Protein 1O6B (pdb70)

Foldseek 3Di:
DQEEEEEDQPLPPKVQSVVQVVVSVVRGVAYEYENEPDDPDDGLDDSVVNQVLVCVVCVVSPRYHYYYDDDDPLVVCVVVVHQEYEEEDLDPVVPPVVVVQVVSCVVPVSRHYDYGPDDLSPDDSVVLLVCLLVPHDCPVMHPPSVSVVSVVSNVDDDPD

Nearest PDB structures (foldseek):
  1o6b-assembly1_A  TM=1.003E+00  e=3.060E-32  Bacillus subtilis
  5o08-assembly1_A  TM=9.660E-01  e=3.834E-20  Mycobacteroides abscessus ATCC 19977
  8i8i-assembly2_C-2  TM=9.605E-01  e=6.753E-19  Klebsiella pneumoniae
  7yy8-as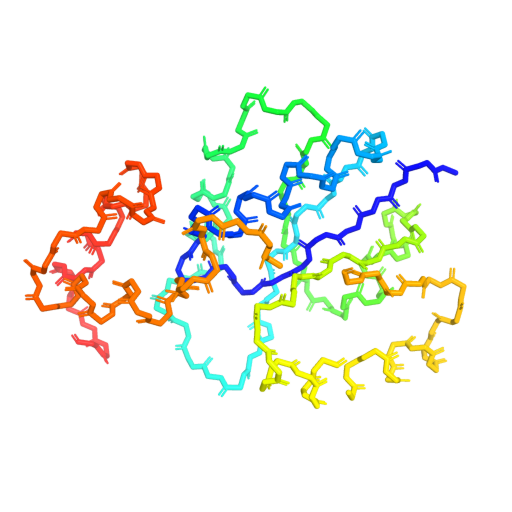sembly1_B-2  TM=9.241E-01  e=5.534E-18  Mycobacteroides abscessus
  3pxu-assembly1_A  TM=9.480E-01  e=1.965E-16  Burkholderia pseudomallei 1710b

Organism: Bacillus subtilis (strain 168) (NCBI:txid224308)

Solvent-accessible surface area: 9208 Å² total

InterPro domains:
  IPR001980 Phosphopantetheine adenylyltransferase [MF_00151] (3-159)
  IPR001980 Phosphopantetheine adenylyltransferase [PR01020] (3-21)
  IPR001980 Phosphopantetheine adenylyltransferase [PR01020] (21-42)
  IPR001980 Phosphopantetheine adenylyltransferase [PR01020] (50-74)
  IPR001980 Phosphopantetheine adenylyltransferase [PR01020] (86-102)
  IPR001980 Phosphopantetheine adenylyltransferase [PR01020] (113-135)
  IPR001980 Phosphopantetheine adenylyltransferase [TIGR01510] (4-158)
  IPR001980 Phosphopantetheine adenylyltransferase [cd02163] (4-156)
  IPR004821 Cytidyltransferase-like domain [PF01467] (6-134)
  IPR004821 Cytidyltransferase-like domain [TIGR00125] (4-64)
  IPR014729 Rossmann-like alpha/beta/alpha sandwich fold [G3DSA:3.40.50.620] (2-161)

Radius of gyration: 15.5 Å; Cα contacts (8 Å, |Δi|>4): 233; chains: 1; bounding box: 34×46×31 Å

CATH classification: 3.40.50.620

Secondary structure (DSSP, 8-state):
--EEEEEE--TT--HHHHHHHHHHHHHSSEEEEEE----SS--SS-HHHHHHHHHHHHTT-TTEEEEE-SS-HHHHHHHTT-SEEE----SGGGTTT--HHHHHHHH-TTSEEE---STTTT--HHHHHHHHHTT---TTTS-HHHHHHHHHHHHS-S--

Structure (mmCIF, N/CA/C/O backbone):
data_1O6B
#
_entry.id   1O6B
#
_cell.length_a   115.420
_cell.length_b   115.420
_cell.length_c   115.420
_cell.angle_alpha   90.00
_cell.angle_beta   90.00
_cell.angle_gamma   90.00
#
_symmetry.space_group_name_H-M   'P 41 3 2'
#
loop_
_entity.id
_entity.type
_entity.pdbx_description
1 polymer 'Phosphopantetheine adenylyltransferase'
2 non-polymer 'PHOSPHATE ION'
3 non-polymer 'MAGNESIUM ION'
4 non-polymer 'CHLORIDE ION'
5 non-polymer "ADENOSINE-5'-DIPHOSPHATE"
6 water water
#
loop_
_atom_site.group_PDB
_atom_site.id
_atom_site.type_symbol
_atom_site.label_atom_id
_atom_site.label_alt_id
_atom_site.label_comp_id
_atom_site.label_asym_id
_atom_site.label_entity_id
_atom_site.label_seq_id
_atom_site.pdbx_PDB_ins_code
_atom_site.Cartn_x
_atom_site.Cartn_y
_atom_site.Cartn_z
_atom_site.occupancy
_atom_site.B_iso_or_equiv
_atom_site.auth_seq_id
_atom_site.auth_comp_id
_atom_site.aut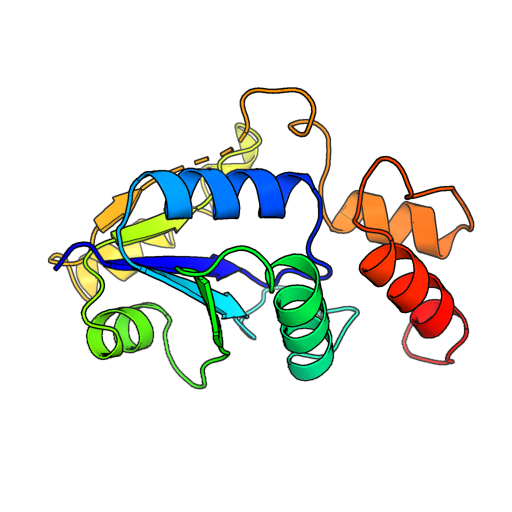h_asym_id
_atom_site.auth_atom_id
_atom_site.pdbx_PDB_model_num
ATOM 1 N N . ALA A 1 2 ? 124.246 97.299 128.383 1.00 40.96 2 ALA A N 1
ATOM 2 C CA . ALA A 1 2 ? 124.962 96.328 129.224 1.00 40.16 2 ALA A CA 1
ATOM 3 C C . ALA A 1 2 ? 125.857 95.470 128.344 1.00 39.44 2 ALA A C 1
ATOM 4 O O . ALA A 1 2 ? 125.495 95.200 127.196 1.00 41.66 2 ALA A O 1
ATOM 6 N N . SER A 1 3 ? 127.035 95.114 128.813 1.00 38.16 3 SER A N 1
ATOM 7 C CA . SER A 1 3 ? 127.934 94.273 127.974 1.00 35.87 3 SER A CA 1
ATOM 8 C C . SER A 1 3 ? 127.810 92.839 128.484 1.00 33.33 3 SER A C 1
ATOM 9 O O . SER A 1 3 ? 128.611 92.350 129.271 1.00 32.40 3 SER A O 1
ATOM 12 N N . ILE A 1 4 ? 126.680 92.213 128.147 1.00 31.41 4 ILE A N 1
ATOM 13 C CA . ILE A 1 4 ? 126.347 90.881 128.588 1.00 28.45 4 ILE A CA 1
ATOM 14 C C . ILE A 1 4 ? 126.028 89.941 127.446 1.00 29.34 4 ILE A C 1
ATOM 15 O O . ILE A 1 4 ? 125.256 90.286 126.536 1.00 28.77 4 ILE A O 1
ATOM 20 N N . ALA A 1 5 ? 126.593 88.721 127.491 1.00 26.72 5 ALA A N 1
ATOM 21 C CA . ALA A 1 5 ? 126.319 87.748 126.432 1.00 26.29 5 ALA A CA 1
ATOM 22 C C . ALA A 1 5 ? 126.068 86.357 126.991 1.00 24.93 5 ALA A C 1
ATOM 23 O O . ALA A 1 5 ? 126.429 86.085 128.151 1.00 23.25 5 ALA A O 1
ATOM 25 N N . VAL A 1 6 ? 125.367 85.506 126.234 1.00 23.68 6 VAL A N 1
ATOM 26 C CA . VAL A 1 6 ? 125.181 84.140 126.633 1.00 23.43 6 VAL A CA 1
ATOM 27 C C . VAL A 1 6 ? 125.850 83.175 125.638 1.00 24.15 6 VAL A C 1
ATOM 28 O O . VAL A 1 6 ? 125.865 83.401 124.430 1.00 22.13 6 VAL A O 1
ATOM 32 N N . CYS A 1 7 ? 126.502 82.160 126.195 1.00 23.70 7 CYS A N 1
ATOM 33 C CA . CYS A 1 7 ? 127.166 81.087 125.474 1.00 22.97 7 CYS A CA 1
ATOM 34 C C . CYS A 1 7 ? 126.420 79.777 125.771 1.00 22.82 7 CYS A C 1
ATOM 35 O O . CYS A 1 7 ? 126.696 79.150 126.796 1.00 22.21 7 CYS A O 1
ATOM 39 N N . PRO A 1 8 ? 125.504 79.396 124.920 1.00 22.41 8 PRO A N 1
ATOM 40 C CA . PRO A 1 8 ? 124.690 78.208 125.170 1.00 22.46 8 PRO A CA 1
ATOM 41 C C . PRO A 1 8 ? 125.265 76.992 124.484 1.00 23.64 8 PRO A C 1
ATOM 42 O O . PRO A 1 8 ? 125.997 77.134 123.500 1.00 24.10 8 PRO A O 1
ATOM 46 N N . GLY A 1 9 ? 124.880 75.810 124.928 1.00 22.41 9 GLY A N 1
ATOM 47 C CA . GLY A 1 9 ? 125.394 74.596 124.290 1.00 21.43 9 GLY A CA 1
ATOM 48 C C . GLY A 1 9 ? 125.002 73.398 125.150 1.00 21.89 9 GLY A C 1
ATOM 49 O O . GLY A 1 9 ? 124.483 73.585 126.257 1.00 21.38 9 GLY A O 1
ATOM 50 N N . SER A 1 10 ? 125.125 72.210 124.558 1.00 21.56 10 SER A N 1
ATOM 51 C CA . SER A 1 10 ? 124.819 71.030 125.422 1.00 26.61 10 SER A CA 1
ATOM 52 C C . SER A 1 10 ? 126.067 70.724 126.253 1.00 25.51 10 SER A C 1
ATOM 53 O O . SER A 1 10 ? 125.948 70.232 127.367 1.00 25.79 10 SER A O 1
ATOM 56 N N . PHE A 1 11 ? 127.238 71.152 125.782 1.00 25.60 11 PHE A N 1
ATOM 57 C CA . PHE A 1 11 ? 128.508 70.940 126.485 1.00 26.45 11 PHE A CA 1
ATOM 58 C C . PHE A 1 11 ? 128.501 69.539 127.109 1.00 26.93 11 PHE A C 1
ATOM 59 O O . PHE A 1 11 ? 128.571 69.410 128.334 1.00 26.61 11 PHE A O 1
ATOM 67 N N . ASP A 1 12 ? 128.584 68.518 126.264 1.00 26.33 12 ASP A N 1
ATOM 68 C CA . ASP A 1 12 ? 128.498 67.134 126.716 1.00 27.68 12 ASP A CA 1
ATOM 69 C C . ASP A 1 12 ? 129.615 66.240 126.274 1.00 27.87 12 ASP A C 1
ATOM 70 O O . ASP A 1 12 ? 129.420 65.379 125.388 1.00 28.25 12 ASP A O 1
ATOM 75 N N . PRO A 1 13 ? 130.814 66.344 126.853 1.00 26.47 13 PRO A N 1
ATOM 76 C CA . PRO A 1 13 ? 131.139 67.281 127.895 1.00 25.08 13 PRO A CA 1
ATOM 77 C C . PRO A 1 13 ? 131.890 68.502 127.330 1.00 25.01 13 PRO A C 1
ATOM 78 O O . PRO A 1 13 ? 132.173 68.544 126.142 1.00 24.31 13 PRO A O 1
ATOM 82 N N . VAL A 1 14 ? 132.038 69.539 128.134 1.00 25.05 14 VAL A N 1
ATOM 83 C CA . VAL A 1 14 ? 132.800 70.726 127.711 1.00 24.80 14 VAL A CA 1
ATOM 84 C C . VAL A 1 14 ? 134.203 70.272 127.294 1.00 24.31 14 VAL A C 1
ATOM 85 O O . VAL A 1 14 ? 134.811 69.446 127.973 1.00 24.49 14 VAL A O 1
ATOM 89 N N . THR A 1 15 ? 134.728 70.796 126.200 1.00 24.27 15 THR A N 1
ATOM 90 C CA . THR A 1 15 ? 136.048 70.450 125.686 1.00 24.01 15 THR A CA 1
ATOM 91 C C . THR A 1 15 ? 136.907 71.724 125.630 1.00 23.84 15 THR A C 1
ATOM 92 O O . THR A 1 15 ? 136.365 72.821 125.765 1.00 23.55 15 THR A O 1
ATOM 96 N N . TYR A 1 16 ? 138.181 71.556 125.301 1.00 23.19 16 TYR A N 1
ATOM 97 C CA . TYR A 1 16 ? 139.058 72.724 125.142 1.00 24.56 16 TYR A CA 1
ATOM 98 C C . TYR A 1 16 ? 138.549 73.603 123.988 1.00 24.66 16 TYR A C 1
ATOM 99 O O . TYR A 1 16 ? 138.809 74.806 123.987 1.00 25.65 16 TYR A O 1
ATOM 108 N N . GLY A 1 17 ? 137.896 73.044 122.998 1.00 23.74 17 GLY A N 1
ATOM 109 C CA . GLY A 1 17 ? 137.341 73.836 121.868 1.00 24.09 17 GLY A CA 1
ATOM 110 C C . GLY A 1 17 ? 136.207 74.721 122.399 1.00 24.11 17 GLY A C 1
ATOM 111 O O . GLY A 1 17 ? 136.160 75.904 122.068 1.00 24.95 17 GLY A O 1
ATOM 112 N N . HIS A 1 18 ? 135.359 74.202 123.288 1.00 22.27 18 HIS A N 1
ATOM 113 C CA . HIS A 1 18 ? 134.308 75.008 123.862 1.00 23.55 18 HIS A CA 1
ATOM 114 C C . HIS A 1 18 ? 134.894 76.109 124.750 1.00 24.65 18 HIS A C 1
ATOM 115 O O . HIS A 1 18 ? 134.421 77.245 124.728 1.00 23.68 18 HIS A O 1
ATOM 122 N N . LEU A 1 19 ? 135.868 75.713 125.574 1.00 25.63 19 LEU A N 1
ATOM 123 C CA . LEU A 1 19 ? 136.512 76.638 126.496 1.00 25.04 19 LEU A CA 1
ATOM 124 C C . LEU A 1 19 ? 137.187 77.783 125.782 1.00 24.99 19 LEU A C 1
ATOM 125 O O . LEU A 1 19 ? 137.124 78.897 126.273 1.00 24.87 19 LEU A O 1
ATOM 130 N N . ASP A 1 20 ? 137.788 77.527 124.617 1.00 24.46 20 ASP A N 1
ATOM 131 C CA . ASP A 1 20 ? 138.396 78.617 123.836 1.00 24.81 20 ASP A CA 1
ATOM 132 C C . ASP A 1 20 ? 137.304 79.630 123.438 1.00 23.82 20 ASP A C 1
ATOM 133 O O . ASP A 1 20 ? 137.536 80.833 123.481 1.00 25.07 20 ASP A O 1
ATOM 138 N N . ILE A 1 21 ? 136.144 79.151 122.992 1.00 23.80 21 ILE A N 1
ATOM 139 C CA . ILE A 1 21 ? 135.029 80.050 122.610 1.00 23.45 21 ILE A CA 1
ATOM 140 C C . ILE A 1 21 ? 134.547 80.831 123.837 1.00 23.16 21 ILE A C 1
ATOM 141 O O . ILE A 1 21 ? 134.378 82.049 123.779 1.00 21.58 21 ILE A O 1
ATOM 146 N N . ILE A 1 22 ? 134.337 80.118 124.946 1.00 22.18 22 ILE A N 1
ATOM 147 C CA . ILE A 1 22 ? 133.922 80.743 126.193 1.00 23.59 22 ILE A CA 1
ATOM 148 C C . ILE A 1 22 ? 134.905 81.807 126.655 1.00 21.66 22 ILE A C 1
ATOM 149 O O . ILE A 1 22 ? 134.497 82.957 126.857 1.00 21.59 22 ILE A O 1
ATOM 154 N N . LYS A 1 23 ? 136.200 81.520 126.724 1.00 20.53 23 LYS A N 1
ATOM 155 C CA . LYS A 1 23 ? 137.161 82.558 127.131 1.00 23.01 23 LYS A CA 1
ATOM 156 C C . LYS A 1 23 ? 137.261 83.720 126.163 1.00 22.51 23 LYS A C 1
ATOM 157 O O . LYS A 1 23 ? 137.398 84.872 126.598 1.00 22.94 23 LYS A O 1
ATOM 163 N N . ARG A 1 24 ? 137.137 83.487 124.856 1.00 21.93 24 ARG A N 1
ATOM 164 C CA . ARG A 1 24 ? 137.183 84.589 123.887 1.00 23.08 24 ARG A CA 1
ATOM 165 C C . ARG A 1 24 ? 135.973 85.490 124.103 1.00 24.60 24 ARG A C 1
ATOM 166 O O . ARG A 1 24 ? 136.052 86.712 124.011 1.00 23.87 24 ARG A O 1
ATOM 174 N N . GLY A 1 25 ? 134.804 84.878 124.366 1.00 24.76 25 GLY A N 1
ATOM 175 C CA . GLY A 1 25 ? 133.595 85.632 124.624 1.00 25.18 25 GLY A CA 1
ATOM 176 C C . GLY A 1 25 ? 133.728 86.444 125.919 1.00 26.11 25 GLY A C 1
ATOM 177 O O . GLY A 1 25 ? 133.469 87.657 125.890 1.00 26.39 25 GLY A O 1
ATOM 178 N N . ALA A 1 26 ? 134.282 85.865 126.970 1.00 25.04 26 ALA A N 1
ATOM 179 C CA . ALA A 1 26 ? 134.454 86.536 128.250 1.00 27.81 26 ALA A CA 1
ATOM 180 C C . ALA A 1 26 ? 135.476 87.650 128.164 1.00 28.76 26 ALA A C 1
ATOM 181 O O . ALA A 1 26 ? 135.434 88.607 128.932 1.00 28.95 26 ALA A O 1
ATOM 183 N N . HIS A 1 27 ? 136.381 87.562 127.184 1.00 29.42 27 HIS A N 1
ATOM 184 C CA . HIS A 1 27 ? 137.352 88.645 127.006 1.00 29.59 27 HIS A CA 1
ATOM 185 C C . HIS A 1 27 ? 136.672 89.852 126.383 1.00 29.83 27 HIS A C 1
ATOM 186 O O . HIS A 1 27 ? 137.079 90.985 126.634 1.00 30.30 27 HIS A O 1
ATOM 193 N N . ILE A 1 28 ? 135.681 89.655 125.508 1.00 29.29 28 ILE A N 1
ATOM 194 C CA . ILE A 1 28 ? 135.018 90.764 124.855 1.00 28.65 28 ILE A CA 1
ATOM 195 C C . ILE A 1 28 ? 133.918 91.413 125.680 1.00 29.50 28 ILE A C 1
ATOM 196 O O . ILE A 1 28 ? 133.735 92.638 125.685 1.00 26.72 28 ILE A O 1
ATOM 201 N N . PHE A 1 29 ? 133.100 90.590 126.341 1.00 29.83 29 PHE A N 1
ATOM 202 C CA . PHE A 1 29 ? 131.980 91.099 127.124 1.00 30.64 29 PHE A CA 1
ATOM 203 C C . PHE A 1 29 ? 132.315 91.191 128.612 1.00 31.29 29 PHE A C 1
ATOM 204 O O . PHE A 1 29 ? 133.151 90.441 129.113 1.00 30.31 29 PHE A O 1
ATOM 212 N N . GLU A 1 30 ? 131.642 92.113 129.305 1.00 30.86 30 GLU A N 1
ATOM 213 C CA . GLU A 1 30 ? 131.887 92.308 130.739 1.00 31.39 30 GLU A CA 1
ATOM 214 C C . GLU A 1 30 ? 131.368 91.132 131.549 1.00 29.00 30 GLU A C 1
ATOM 215 O O . GLU A 1 30 ? 131.948 90.726 132.545 1.00 27.80 30 GLU A O 1
ATOM 218 N N . GLN A 1 31 ? 130.223 90.593 131.134 1.00 27.95 31 GLN A N 1
ATOM 219 C CA . GLN A 1 31 ? 129.689 89.415 131.816 1.00 27.75 31 GLN A CA 1
ATOM 220 C C . GLN A 1 31 ? 129.238 88.383 130.777 1.00 28.32 31 GLN A C 1
ATOM 221 O O . GLN A 1 31 ? 128.530 88.738 129.811 1.00 27.33 31 GLN A O 1
ATOM 227 N N . VAL A 1 32 ? 129.571 87.123 131.026 1.00 24.66 32 VAL A N 1
ATOM 228 C CA . VAL A 1 32 ? 129.192 86.044 130.172 1.00 25.00 32 VAL A CA 1
ATOM 229 C C . VAL A 1 32 ? 128.501 84.934 130.966 1.00 25.68 32 VAL A C 1
ATOM 230 O O . VAL A 1 32 ? 129.044 84.441 131.969 1.00 27.09 32 VAL A O 1
ATOM 234 N N . TYR A 1 33 ? 127.333 84.542 130.519 1.00 24.56 33 TYR A N 1
ATOM 235 C CA . TYR A 1 33 ? 126.560 83.471 131.117 1.00 25.86 33 TYR A CA 1
ATOM 236 C C . TYR A 1 33 ? 126.690 82.212 130.244 1.00 26.94 33 TYR A C 1
ATOM 237 O O . TYR A 1 33 ? 126.328 82.235 129.056 1.00 29.06 33 TYR A O 1
ATOM 246 N N . VAL A 1 34 ? 127.236 81.157 130.814 1.00 25.72 34 VAL A N 1
ATOM 247 C CA . VAL A 1 34 ? 127.357 79.883 130.099 1.00 25.28 34 VAL A CA 1
ATOM 248 C C . VAL A 1 34 ? 126.098 79.089 130.433 1.00 24.79 34 VAL A C 1
ATOM 249 O O . VAL A 1 34 ? 125.825 78.793 131.589 1.00 24.11 34 VAL A O 1
ATOM 253 N N . CYS A 1 35 ? 125.273 78.820 129.435 1.00 24.25 35 CYS A N 1
ATOM 254 C CA . CYS A 1 35 ? 123.999 78.148 129.685 1.00 25.77 35 CYS A CA 1
ATOM 255 C C . CYS A 1 35 ? 123.974 76.722 129.185 1.00 26.40 35 CYS A C 1
ATOM 256 O O . CYS A 1 35 ? 124.103 76.512 127.968 1.00 26.93 35 CYS A O 1
ATOM 259 N N . VAL A 1 36 ? 123.758 75.743 130.059 1.00 27.76 36 VAL A N 1
ATOM 260 C CA . VAL A 1 36 ? 123.753 74.349 129.557 1.00 32.49 36 VAL A CA 1
ATOM 261 C C . VAL A 1 36 ? 122.371 74.086 128.992 1.00 36.47 36 VAL A C 1
ATOM 262 O O . VAL A 1 36 ? 121.391 74.195 129.727 1.00 36.76 36 VAL A O 1
ATOM 266 N N . LEU A 1 37 ? 122.275 73.923 127.671 1.00 39.57 37 LEU A N 1
ATOM 267 C CA . LEU A 1 37 ? 120.925 73.748 127.118 1.00 44.83 37 LEU A CA 1
ATOM 268 C C . LEU A 1 37 ? 120.583 72.275 127.044 1.00 47.92 37 LEU A C 1
ATOM 269 O O . LEU A 1 37 ? 121.201 71.483 126.366 1.00 49.52 37 LEU A O 1
ATOM 272 N N . ASN A 1 38 ? 119.514 71.926 127.750 1.00 51.67 38 ASN A N 1
ATOM 273 C CA . ASN A 1 38 ? 119.021 70.550 127.813 1.00 55.38 38 ASN A CA 1
ATOM 274 C C . ASN A 1 38 ? 118.587 70.128 126.411 1.00 58.01 38 ASN A C 1
ATOM 275 O O . ASN A 1 38 ? 118.746 68.975 126.013 1.00 58.79 38 ASN A O 1
ATOM 284 N N . ASN A 1 39 ? 118.053 71.083 125.655 1.00 60.39 39 ASN A N 1
ATOM 285 C CA . ASN A 1 39 ? 117.617 70.873 124.292 1.00 61.59 39 ASN A CA 1
ATOM 286 C C . ASN A 1 39 ? 118.564 69.933 123.553 1.00 62.80 39 ASN A C 1
ATOM 287 O O . ASN A 1 39 ? 119.759 69.885 123.823 1.00 61.94 39 ASN A O 1
ATOM 289 N N . SER A 1 40 ? 117.992 69.177 122.594 1.00 64.16 40 SER A N 1
ATOM 290 C CA . SER A 1 40 ? 118.825 68.257 121.849 1.00 64.81 40 SER A CA 1
ATOM 291 C C . SER A 1 40 ? 118.122 67.432 120.793 1.00 65.08 40 SER A C 1
ATOM 292 O O . SER A 1 40 ? 116.983 66.996 120.898 1.00 65.58 40 SER A O 1
ATOM 294 N N . SER A 1 41 ? 118.933 67.101 119.771 1.00 64.57 41 SER A N 1
ATOM 295 C CA . SER A 1 41 ? 118.456 66.198 118.722 1.00 63.18 41 SER A CA 1
ATOM 296 C C . SER A 1 41 ? 119.187 64.861 118.980 1.00 62.52 41 SER A C 1
ATOM 297 O O . SER A 1 41 ? 119.449 64.102 118.066 1.00 62.14 41 SER A O 1
ATOM 299 N N . LYS A 1 42 ? 119.552 64.645 120.255 1.00 61.68 42 LYS A N 1
ATOM 300 C CA . LYS A 1 42 ? 120.255 63.444 120.667 1.00 60.48 42 LYS A CA 1
ATOM 301 C C . LYS A 1 42 ? 120.347 63.273 122.179 1.00 58.41 42 LYS A C 1
ATOM 302 O O . LYS A 1 42 ? 120.275 64.245 122.934 1.00 59.89 42 LYS A O 1
ATOM 308 N N . LYS A 1 43 ? 120.528 62.044 122.642 1.00 55.75 43 LYS A N 1
ATOM 309 C CA . LYS A 1 43 ? 120.615 61.733 124.067 1.00 52.71 43 LYS A CA 1
ATOM 310 C C . LYS A 1 43 ? 122.024 62.014 124.604 1.00 48.74 43 LYS A C 1
ATOM 311 O O . LYS A 1 43 ? 122.999 61.492 124.075 1.00 49.05 43 LYS A O 1
ATOM 313 N N . PRO A 1 44 ? 122.110 62.867 125.605 1.00 45.83 44 PRO A N 1
ATOM 314 C CA . PRO A 1 44 ? 123.363 63.276 126.195 1.00 44.58 44 PRO A CA 1
ATOM 315 C C . PRO A 1 44 ? 124.000 62.250 127.103 1.00 42.06 44 PRO A C 1
ATOM 316 O O . PRO A 1 44 ? 123.333 61.529 127.853 1.00 41.88 44 PRO A O 1
ATOM 320 N N . LEU A 1 45 ? 125.334 62.204 127.053 1.00 39.75 45 LEU A N 1
ATOM 321 C CA . LEU A 1 45 ? 126.072 61.258 127.911 1.00 36.25 45 LEU A CA 1
ATOM 322 C C . LEU A 1 45 ? 125.946 61.674 129.368 1.00 34.04 45 LEU A C 1
ATOM 323 O O . LEU A 1 45 ? 125.727 60.837 130.239 1.00 33.72 45 LEU A O 1
ATOM 328 N N . PHE A 1 46 ? 126.132 62.959 129.653 1.00 31.81 46 PHE A N 1
ATOM 329 C CA . PHE A 1 46 ? 126.063 63.420 131.041 1.00 32.75 46 PHE A CA 1
ATOM 330 C C . PHE A 1 46 ? 124.738 64.116 131.325 1.00 33.45 46 PHE A C 1
ATOM 331 O O . PHE A 1 46 ? 124.128 64.675 130.404 1.00 31.76 46 PHE A O 1
ATOM 339 N N . SER A 1 47 ? 124.353 64.153 132.592 1.00 33.18 47 SER A N 1
ATOM 340 C CA . SER A 1 47 ? 123.095 64.891 132.875 1.00 37.01 47 SER A CA 1
ATOM 341 C C . SER A 1 47 ? 123.402 66.389 132.816 1.00 37.62 47 SER A C 1
ATOM 342 O O . SER A 1 47 ? 124.568 66.810 132.775 1.00 36.84 47 SER A O 1
ATOM 345 N N . VAL A 1 48 ? 122.350 67.193 132.909 1.00 37.89 48 VAL A N 1
ATOM 346 C CA . VAL A 1 48 ? 122.487 68.648 132.878 1.00 38.20 48 VAL A CA 1
ATOM 347 C C . VAL A 1 48 ? 123.293 69.136 134.066 1.00 37.89 48 VAL A C 1
ATOM 348 O O . VAL A 1 48 ? 124.177 69.988 133.938 1.00 37.05 48 VAL A O 1
ATOM 352 N N . GLU A 1 49 ? 123.020 68.555 135.215 1.00 37.60 49 GLU A N 1
ATOM 353 C CA . GLU A 1 49 ? 123.673 68.911 136.467 1.00 37.32 49 GLU A CA 1
ATOM 354 C C . GLU A 1 49 ? 125.142 68.534 136.465 1.00 36.77 49 GLU A C 1
ATOM 355 O O . GLU A 1 49 ? 125.963 69.298 136.978 1.00 37.51 49 GLU A O 1
ATOM 358 N N . GLU A 1 50 ? 125.499 67.398 135.862 1.00 34.88 50 GLU A N 1
ATOM 359 C CA . GLU A 1 50 ? 126.894 66.993 135.779 1.00 33.79 50 GLU A CA 1
ATOM 360 C C . GLU A 1 50 ? 127.660 67.946 134.847 1.00 33.04 50 GLU A C 1
ATOM 361 O O . GLU A 1 50 ? 128.765 68.384 135.158 1.00 31.58 50 GLU A O 1
ATOM 367 N N . ARG A 1 51 ? 127.022 68.295 133.734 1.00 31.24 51 ARG A N 1
ATOM 368 C CA . ARG A 1 51 ? 127.609 69.177 132.737 1.00 32.65 51 ARG A CA 1
ATOM 369 C C . ARG A 1 51 ? 127.831 70.573 133.294 1.00 32.35 51 ARG A C 1
ATOM 370 O O . ARG A 1 51 ? 128.909 71.133 133.194 1.00 31.15 51 ARG A O 1
ATOM 378 N N . CYS A 1 52 ? 126.885 71.027 134.094 1.00 33.71 52 CYS A N 1
ATOM 379 C CA . CYS A 1 52 ? 126.952 72.325 134.760 1.00 34.43 52 CYS A CA 1
ATOM 380 C C . CYS A 1 52 ? 128.117 72.371 135.741 1.00 33.84 52 CYS A C 1
ATOM 381 O O . CYS A 1 52 ? 128.862 73.355 135.791 1.00 33.55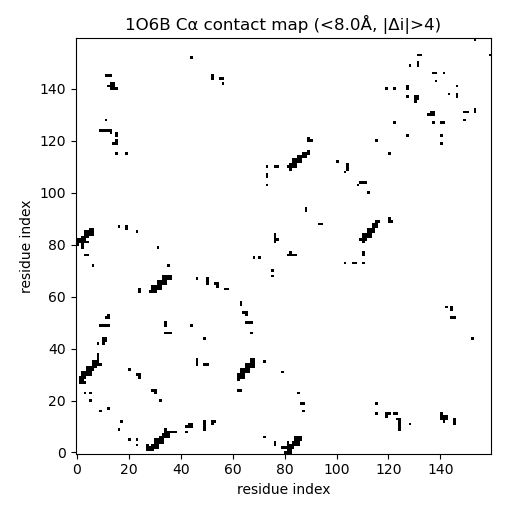 52 CYS A O 1
ATOM 384 N N . GLU A 1 53 ? 128.256 71.337 136.575 1.00 32.47 53 GLU A N 1
ATOM 385 C CA . GLU A 1 53 ? 129.325 71.290 137.570 1.00 32.36 53 GLU A CA 1
ATOM 386 C C . GLU A 1 53 ? 130.682 71.173 136.922 1.00 29.95 53 GLU A C 1
ATOM 387 O O . GLU A 1 53 ? 131.640 71.839 137.335 1.00 31.25 53 GLU A O 1
ATOM 389 N N . LEU A 1 54 ? 130.776 70.392 135.841 1.00 29.28 54 LEU A N 1
ATOM 390 C CA . LEU A 1 54 ? 132.070 70.334 135.119 1.00 27.53 54 LEU A CA 1
ATOM 391 C C . LEU A 1 54 ? 132.431 71.729 134.638 1.00 26.89 54 LEU A C 1
ATOM 392 O O . LEU A 1 54 ? 133.534 72.236 134.841 1.00 26.01 54 LEU A O 1
ATOM 397 N N . LEU A 1 55 ? 131.428 72.410 134.051 1.00 26.54 55 LEU A N 1
ATOM 398 C CA . LEU A 1 55 ? 131.625 73.762 133.570 1.00 26.55 55 LEU A CA 1
ATOM 399 C C . LEU A 1 55 ? 132.001 74.724 134.692 1.00 26.80 55 LEU A C 1
ATOM 400 O O . LEU A 1 55 ? 132.856 75.606 134.493 1.00 25.14 55 LEU A O 1
ATOM 405 N N . ARG A 1 56 ? 131.349 74.603 135.845 1.00 26.70 56 ARG A N 1
ATOM 406 C CA . ARG A 1 56 ? 131.697 75.498 136.957 1.00 29.73 56 ARG A CA 1
ATOM 407 C C . ARG A 1 56 ? 133.150 75.321 137.372 1.00 29.55 56 ARG A C 1
ATOM 408 O O . ARG A 1 56 ? 133.852 76.319 137.500 1.00 32.08 56 ARG A O 1
ATOM 416 N N . GLU A 1 57 ? 133.580 74.097 137.568 1.00 30.13 57 GLU A N 1
ATOM 417 C CA . GLU A 1 57 ? 134.932 73.766 137.954 1.00 34.09 57 GLU A CA 1
ATOM 418 C C . GLU A 1 57 ? 135.988 74.236 136.961 1.00 34.93 57 GLU A C 1
ATOM 419 O O . GLU A 1 57 ? 137.060 74.720 137.361 1.00 36.33 57 GLU A O 1
ATOM 425 N N . VAL A 1 58 ? 135.721 74.076 135.658 1.00 33.21 58 VAL A N 1
ATOM 426 C CA . VAL A 1 58 ? 136.717 74.488 134.670 1.00 32.25 58 VAL A CA 1
ATOM 427 C C . VAL A 1 58 ? 136.720 75.971 134.420 1.00 32.68 58 VAL A C 1
ATOM 428 O O . VAL A 1 58 ? 137.713 76.496 133.875 1.00 32.13 58 VAL A O 1
ATOM 432 N N . THR A 1 59 ? 135.692 76.728 134.827 1.00 31.88 59 THR A N 1
ATOM 433 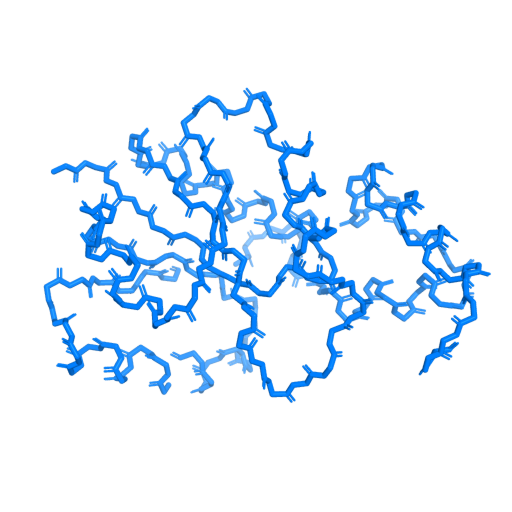C CA . THR A 1 59 ? 135.777 78.183 134.610 1.00 33.60 59 THR A CA 1
ATOM 434 C C . THR A 1 59 ? 135.804 78.965 135.914 1.00 35.10 59 THR A C 1
ATOM 435 O O . THR A 1 59 ? 135.643 80.195 135.918 1.00 31.60 59 THR A O 1
ATOM 439 N N . LYS A 1 60 ? 136.002 78.305 137.069 1.00 38.86 60 LYS A N 1
ATOM 440 C CA . LYS A 1 60 ? 135.965 79.058 138.333 1.00 42.36 60 LYS A CA 1
ATOM 441 C C . LYS A 1 60 ? 136.985 80.167 138.453 1.00 42.81 60 LYS A C 1
ATOM 442 O O . LYS A 1 60 ? 136.720 81.116 139.215 1.00 43.89 60 LYS A O 1
ATOM 448 N N . ASP A 1 61 ? 138.120 80.111 137.777 1.00 43.04 61 ASP A N 1
ATOM 449 C CA . ASP A 1 61 ? 139.078 81.205 137.876 1.00 44.49 61 ASP A CA 1
ATOM 450 C C . ASP A 1 61 ? 138.728 82.362 136.972 1.00 43.27 61 ASP A C 1
ATOM 451 O O . ASP A 1 61 ? 139.377 83.414 137.058 1.00 44.67 61 ASP A O 1
ATOM 456 N N . ILE A 1 62 ? 137.768 82.224 136.063 1.00 42.67 62 ILE A N 1
ATOM 457 C CA . ILE A 1 62 ? 137.368 83.342 135.168 1.00 40.26 62 ILE A CA 1
ATOM 458 C C . ILE A 1 62 ? 136.194 84.030 135.851 1.00 40.00 62 ILE A C 1
ATOM 459 O O . ILE A 1 62 ? 135.091 83.485 135.929 1.00 40.40 62 ILE A O 1
ATOM 464 N N . PRO A 1 63 ? 136.440 85.205 136.420 1.00 39.22 63 PRO A N 1
ATOM 465 C CA . PRO A 1 63 ? 135.474 85.914 137.215 1.00 38.73 63 PRO A CA 1
ATOM 466 C C . PRO A 1 63 ? 134.241 86.438 136.563 1.00 36.93 63 PRO A C 1
ATOM 467 O O . PRO A 1 63 ? 133.178 86.487 137.203 1.00 36.98 63 PRO A O 1
ATOM 471 N N . ASN A 1 64 ? 134.279 86.774 135.279 1.00 34.30 64 ASN A N 1
ATOM 472 C CA . ASN A 1 64 ? 133.112 87.303 134.603 1.00 31.67 64 ASN A CA 1
ATOM 473 C C . ASN A 1 64 ? 132.318 86.231 133.884 1.00 31.51 64 ASN A C 1
ATOM 474 O O . ASN A 1 64 ? 131.629 86.513 132.905 1.00 30.74 64 ASN A O 1
ATOM 479 N N . ILE A 1 65 ? 132.409 84.988 134.351 1.00 29.59 65 ILE A N 1
ATOM 480 C CA . ILE A 1 65 ? 131.674 83.884 133.797 1.00 30.26 65 ILE A CA 1
ATOM 481 C C . ILE A 1 65 ? 130.747 83.303 134.884 1.00 29.07 65 ILE A C 1
ATOM 482 O O . ILE A 1 65 ? 131.286 83.035 135.965 1.00 30.27 65 ILE A O 1
ATOM 487 N N . THR A 1 66 ? 129.495 83.108 134.568 1.00 26.03 66 THR A N 1
ATOM 488 C CA . THR A 1 66 ? 128.538 82.470 135.475 1.00 25.76 66 THR A CA 1
ATOM 489 C C . THR A 1 66 ? 127.872 81.301 134.757 1.00 26.24 66 THR A C 1
ATOM 490 O O . THR A 1 66 ? 127.265 81.499 133.682 1.00 26.28 66 THR A O 1
ATOM 494 N N . VAL A 1 67 ? 127.959 80.099 135.299 1.00 26.65 67 VAL A N 1
ATOM 495 C CA . VAL A 1 67 ? 127.393 78.918 134.636 1.00 25.58 67 VAL A CA 1
ATOM 496 C C . VAL A 1 67 ? 126.026 78.577 135.144 1.00 28.13 67 VAL A C 1
ATOM 497 O O . VAL A 1 67 ? 125.820 78.405 136.360 1.00 28.75 67 VAL A O 1
ATOM 501 N N . GLU A 1 68 ? 125.021 78.540 134.262 1.00 28.13 68 GLU A N 1
ATOM 502 C CA . GLU A 1 68 ? 123.673 78.233 134.716 1.00 29.36 68 GLU A CA 1
ATOM 503 C C . GLU A 1 68 ? 123.019 77.275 133.725 1.00 31.28 68 GLU A C 1
ATOM 504 O O . GLU A 1 68 ? 123.581 76.954 132.702 1.00 31.47 68 GLU A O 1
ATOM 510 N N . THR A 1 69 ? 121.825 76.838 134.081 1.00 33.17 69 THR A N 1
ATOM 511 C CA . THR A 1 69 ? 121.049 75.994 133.206 1.00 36.73 69 THR A CA 1
ATOM 512 C C . THR A 1 69 ? 119.665 76.640 133.131 1.00 39.69 69 THR A C 1
ATOM 513 O O . THR A 1 69 ? 119.378 77.514 133.959 1.00 39.50 69 THR A O 1
ATOM 517 N N . SER A 1 70 ? 118.885 76.286 132.126 1.00 41.35 70 SER A N 1
ATOM 518 C CA . SER A 1 70 ? 117.581 76.897 132.034 1.00 44.38 70 SER A CA 1
ATOM 519 C C . SER A 1 70 ? 116.510 75.911 131.588 1.00 46.83 70 SER A C 1
ATOM 520 O O . SER A 1 70 ? 116.715 75.027 130.778 1.00 46.40 70 SER A O 1
ATOM 523 N N . GLN A 1 71 ? 115.326 76.216 132.086 1.00 49.19 71 GLN A N 1
ATOM 524 C CA . GLN A 1 71 ? 114.110 75.513 131.786 1.00 51.51 71 GLN A CA 1
ATOM 525 C C . GLN A 1 71 ? 113.599 75.812 130.375 1.00 50.12 71 GLN A C 1
ATOM 526 O O . GLN A 1 71 ? 113.359 74.883 129.590 1.00 52.74 71 GLN A O 1
ATOM 537 N N . GLY A 1 72 ? 113.438 77.078 130.020 1.00 47.40 72 GLY A N 1
ATOM 538 C CA . GLY A 1 72 ? 112.850 77.447 128.756 1.00 43.34 72 GLY A CA 1
ATOM 539 C C . GLY A 1 72 ? 113.734 77.644 127.559 1.00 40.87 72 GLY A C 1
ATOM 540 O O . GLY A 1 72 ? 114.767 76.987 127.372 1.00 39.40 72 GLY A O 1
ATOM 541 N N . LEU A 1 73 ? 113.269 78.531 126.662 1.00 35.83 73 LEU A N 1
ATOM 542 C CA . LEU A 1 73 ? 113.983 78.856 125.458 1.00 31.12 73 LEU A CA 1
ATOM 543 C C . LEU A 1 73 ? 115.238 79.659 125.776 1.00 28.48 73 LEU A C 1
ATOM 544 O O . LEU A 1 73 ? 115.250 80.543 126.627 1.00 26.52 73 LEU A O 1
ATOM 549 N N . LEU A 1 74 ? 116.280 79.431 124.964 1.00 26.93 74 LEU A N 1
ATOM 550 C CA . LEU A 1 74 ? 117.500 80.218 125.129 1.00 24.11 74 LEU A CA 1
ATOM 551 C C . LEU A 1 74 ? 117.193 81.700 124.964 1.00 23.13 74 LEU A C 1
ATOM 552 O O . LEU A 1 74 ? 117.694 82.557 125.714 1.00 21.61 74 LEU A O 1
ATOM 557 N N . ILE A 1 75 ? 116.363 82.043 123.987 1.00 22.73 75 ILE A N 1
ATOM 558 C CA . ILE A 1 75 ? 116.006 83.458 123.741 1.00 22.87 75 ILE A CA 1
ATOM 559 C C . ILE A 1 75 ? 115.344 84.116 124.910 1.00 22.73 75 ILE A C 1
ATOM 560 O O . ILE A 1 75 ? 115.463 85.363 125.093 1.00 24.31 75 ILE A O 1
ATOM 565 N N . ASP A 1 76 ? 114.603 83.403 125.746 1.00 20.53 76 ASP A N 1
ATOM 566 C CA . ASP A 1 76 ? 113.990 84.031 126.937 1.00 23.37 76 ASP A CA 1
ATOM 567 C C . ASP A 1 76 ? 115.001 84.097 128.074 1.00 24.52 76 ASP A C 1
ATOM 568 O O . ASP A 1 76 ? 115.100 85.121 128.781 1.00 26.76 76 ASP A O 1
ATOM 573 N N . TYR A 1 77 ? 115.879 83.100 128.148 1.00 23.78 77 TYR A N 1
ATOM 574 C CA . TYR A 1 77 ? 116.948 83.098 129.170 1.00 23.02 77 TYR A CA 1
ATOM 575 C C . TYR A 1 77 ? 117.845 84.283 128.893 1.00 23.81 77 TYR A C 1
ATOM 576 O O . TYR A 1 77 ? 118.121 85.148 129.741 1.00 23.00 77 TYR A O 1
ATOM 585 N N . ALA A 1 78 ? 118.155 84.490 127.589 1.00 23.62 78 ALA A N 1
ATOM 586 C CA . ALA A 1 78 ? 119.017 85.645 127.249 1.00 24.90 78 ALA A CA 1
ATOM 587 C C . ALA A 1 78 ? 118.350 86.946 127.688 1.00 25.39 78 ALA A C 1
ATOM 588 O O . ALA A 1 78 ? 118.995 87.794 128.342 1.00 26.41 78 ALA A O 1
ATOM 590 N N . ARG A 1 79 ? 117.076 87.150 127.349 1.00 24.62 79 ARG A N 1
ATOM 591 C CA . ARG A 1 79 ? 116.376 88.369 127.796 1.00 26.87 79 ARG A CA 1
ATOM 592 C C . ARG A 1 79 ? 116.436 88.525 129.322 1.00 27.40 79 ARG A C 1
ATOM 593 O O . ARG A 1 79 ? 116.774 89.605 129.820 1.00 28.20 79 ARG A O 1
ATOM 601 N N . ARG A 1 80 ? 116.191 87.475 130.077 1.00 28.07 80 ARG A N 1
ATOM 602 C CA . ARG A 1 80 ? 116.255 87.482 131.532 1.00 29.78 80 ARG A CA 1
ATOM 603 C C . ARG A 1 80 ? 117.609 87.914 132.065 1.00 31.76 80 ARG A C 1
ATOM 604 O O . ARG A 1 80 ? 117.693 88.499 133.148 1.00 34.34 80 ARG A O 1
ATOM 619 N N . LYS A 1 81 ? 118.695 87.584 131.354 1.00 29.83 81 LYS A N 1
ATOM 620 C CA . LYS A 1 81 ? 120.026 87.971 131.780 1.00 28.77 81 LYS A CA 1
ATOM 621 C C . LYS A 1 81 ? 120.346 89.394 131.333 1.00 27.62 81 LYS A C 1
ATOM 622 O O . LYS A 1 81 ? 121.444 89.877 131.578 1.00 26.42 81 LYS A O 1
ATOM 628 N N . ASN A 1 82 ? 119.465 89.986 130.524 1.00 27.43 82 ASN A N 1
ATOM 629 C CA . ASN A 1 82 ? 119.760 91.313 129.980 1.00 27.97 82 ASN A CA 1
ATOM 630 C C . ASN A 1 82 ? 120.949 91.217 129.019 1.00 26.61 82 ASN A C 1
ATOM 631 O O . ASN A 1 82 ? 121.710 92.172 128.893 1.00 27.07 82 ASN A O 1
ATOM 636 N N . ALA A 1 83 ? 121.095 90.087 128.335 1.00 25.02 83 ALA A N 1
ATOM 637 C CA . ALA A 1 83 ? 122.167 89.869 127.375 1.00 22.39 83 ALA A CA 1
ATOM 638 C C . ALA A 1 83 ? 121.739 90.344 125.995 1.00 23.71 83 ALA A C 1
ATOM 639 O O . ALA A 1 83 ? 120.608 90.063 125.540 1.00 22.03 83 ALA A O 1
ATOM 641 N N . LYS A 1 84 ? 122.621 90.981 125.253 1.00 24.41 84 LYS A N 1
ATOM 642 C CA . LYS A 1 84 ? 122.219 91.401 123.882 1.00 25.72 84 LYS A CA 1
ATOM 643 C C . LYS A 1 84 ? 122.791 90.456 122.843 1.00 25.74 84 LYS A C 1
ATOM 644 O O . LYS A 1 84 ? 122.518 90.570 121.640 1.00 26.99 84 LYS A O 1
ATOM 650 N N . ALA A 1 85 ? 123.691 89.550 123.239 1.00 25.12 85 ALA A N 1
ATOM 651 C CA . ALA A 1 85 ? 124.286 88.639 122.266 1.00 25.84 85 ALA A CA 1
ATOM 652 C C . ALA A 1 85 ? 124.352 87.186 122.744 1.00 25.54 85 ALA A C 1
ATOM 653 O O . ALA A 1 85 ? 124.535 86.911 123.929 1.00 26.48 85 ALA A O 1
ATOM 655 N N . ILE A 1 86 ? 124.109 86.289 121.834 1.00 24.18 86 ILE A N 1
ATOM 656 C CA . ILE A 1 86 ? 124.219 84.846 122.001 1.00 24.08 86 ILE A CA 1
ATOM 657 C C . ILE A 1 86 ? 125.496 84.454 121.214 1.00 24.23 86 ILE A C 1
ATOM 658 O O . ILE A 1 86 ? 125.603 84.842 120.042 1.00 23.90 86 ILE A O 1
ATOM 663 N N . LEU A 1 87 ? 126.423 83.762 121.854 1.00 22.43 87 LEU A N 1
ATOM 664 C CA . LEU A 1 87 ? 127.680 83.444 121.208 1.00 21.66 87 LEU A CA 1
ATOM 665 C C . LEU A 1 87 ? 127.854 81.963 120.887 1.00 23.14 87 LEU A C 1
ATOM 666 O O . LEU A 1 87 ? 127.701 81.119 121.767 1.00 24.43 87 LEU A O 1
ATOM 671 N N . ARG A 1 88 ? 128.153 81.648 119.641 1.00 21.87 88 ARG A N 1
ATOM 672 C CA . ARG A 1 88 ? 128.338 80.279 119.187 1.00 23.22 88 ARG A CA 1
ATOM 673 C C . ARG A 1 88 ? 129.656 80.136 118.410 1.00 23.71 88 ARG A C 1
ATOM 674 O O . ARG A 1 88 ? 130.114 81.069 117.748 1.00 24.31 88 ARG A O 1
ATOM 682 N N . GLY A 1 89 ? 130.248 78.940 118.471 1.00 23.57 89 GLY A N 1
ATOM 683 C CA . GLY A 1 89 ? 131.491 78.704 117.713 1.00 22.44 89 GLY A CA 1
ATOM 684 C C . GLY A 1 89 ? 131.112 78.034 116.374 1.00 25.37 89 GLY A C 1
ATOM 685 O O . GLY A 1 89 ? 130.058 77.375 116.287 1.00 23.91 89 GLY A O 1
ATOM 686 N N . LEU A 1 90 ? 131.898 78.265 115.355 1.00 26.12 90 LEU A N 1
ATOM 687 C CA . LEU A 1 90 ? 131.734 77.701 114.037 1.00 28.89 90 LEU A CA 1
ATOM 688 C C . LEU A 1 90 ? 133.092 76.995 113.714 1.00 31.81 90 LEU A C 1
ATOM 689 O O . LEU A 1 90 ? 134.093 77.665 113.514 1.00 29.41 90 LEU A O 1
ATOM 694 N N . ARG A 1 91 ? 133.028 75.707 113.795 1.00 34.34 91 ARG A N 1
ATOM 695 C CA . ARG A 1 91 ? 134.157 74.807 113.596 1.00 41.82 91 ARG A CA 1
ATOM 696 C C . ARG A 1 91 ? 134.329 74.484 112.124 1.00 43.90 91 ARG A C 1
ATOM 697 O O . ARG A 1 91 ? 135.374 74.775 111.535 1.00 47.69 91 ARG A O 1
ATOM 712 N N . ALA A 1 92 ? 133.278 73.960 111.504 1.00 44.67 92 ALA A N 1
ATOM 713 C CA . ALA A 1 92 ? 133.351 73.606 110.095 1.00 46.28 92 ALA A CA 1
ATOM 714 C C . ALA A 1 92 ? 132.197 74.159 109.265 1.00 47.71 92 ALA A C 1
ATOM 715 O O . ALA A 1 92 ? 131.133 74.554 109.752 1.00 46.69 92 ALA A O 1
ATOM 717 N N . VAL A 1 93 ? 132.381 74.027 107.947 1.00 46.44 93 VAL A N 1
ATOM 718 C CA . VAL A 1 93 ? 131.376 74.426 106.975 1.00 46.99 93 VAL A CA 1
ATOM 719 C C . VAL A 1 93 ? 130.066 73.711 107.264 1.00 47.19 93 VAL A C 1
ATOM 720 O O . VAL A 1 93 ? 128.990 74.301 107.271 1.00 44.85 93 VAL A O 1
ATOM 724 N N . SER A 1 94 ? 130.139 72.449 107.700 1.00 47.56 94 SER A N 1
ATOM 725 C CA . SER A 1 94 ? 128.958 71.690 108.069 1.00 49.32 94 SER A CA 1
ATOM 726 C C . SER A 1 94 ? 128.257 72.259 109.294 1.00 48.77 94 SER A C 1
ATOM 727 O O . SER A 1 94 ? 127.084 71.931 109.528 1.00 48.85 94 SER A O 1
ATOM 730 N N . ASP A 1 95 ? 128.879 73.121 110.097 1.00 47.35 95 ASP A N 1
ATOM 731 C CA . ASP A 1 95 ? 128.182 73.694 111.250 1.00 47.84 95 ASP A CA 1
ATOM 732 C C . ASP A 1 95 ? 127.187 74.781 110.789 1.00 47.40 95 ASP A C 1
ATOM 733 O O . ASP A 1 95 ? 126.426 75.280 111.597 1.00 46.34 95 ASP A O 1
ATOM 738 N N . PHE A 1 96 ? 127.228 75.128 109.516 1.00 47.37 96 PHE A N 1
ATOM 739 C CA . PHE A 1 96 ? 126.471 76.110 108.879 1.00 45.02 96 PHE A CA 1
ATOM 740 C C . PHE A 1 96 ? 124.961 76.107 108.929 1.00 43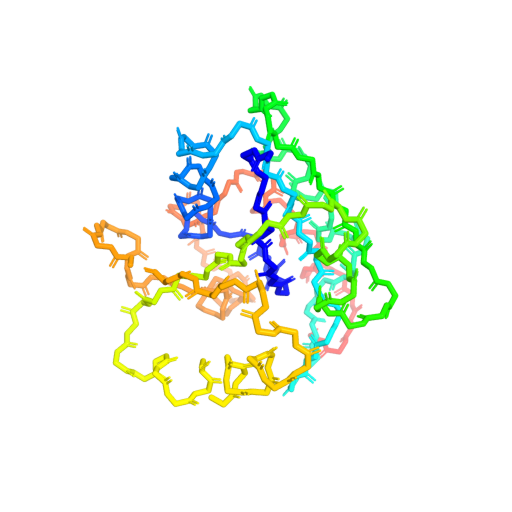.20 96 PHE A C 1
ATOM 741 O O . PHE A 1 96 ? 124.401 77.071 109.468 1.00 39.24 96 PHE A O 1
ATOM 749 N N . GLU A 1 97 ? 124.321 75.122 108.309 1.00 42.27 97 GLU A N 1
ATOM 750 C CA . GLU A 1 97 ? 122.897 75.040 108.176 1.00 41.08 97 GLU A CA 1
ATOM 751 C C . GLU A 1 97 ? 122.125 74.867 109.444 1.00 41.68 97 GLU A C 1
ATOM 752 O O . GLU A 1 97 ? 121.059 75.492 109.611 1.00 42.12 97 GLU A O 1
ATOM 755 N N . TYR A 1 98 ? 122.624 74.045 110.371 1.00 42.68 98 TYR A N 1
ATOM 756 C CA . TYR A 1 98 ? 121.890 73.871 111.645 1.00 41.65 98 TYR A CA 1
ATOM 757 C C . TYR A 1 98 ? 121.962 75.168 112.434 1.00 39.13 98 TYR A C 1
ATOM 758 O O . TYR A 1 98 ? 120.954 75.625 113.005 1.00 39.61 98 TYR A O 1
ATOM 767 N N . GLU A 1 99 ? 123.120 75.815 112.398 1.00 33.96 99 GLU A N 1
ATOM 768 C CA . GLU A 1 99 ? 123.255 77.093 113.094 1.00 33.93 99 GLU A CA 1
ATOM 769 C C . GLU A 1 99 ? 122.382 78.164 112.409 1.00 33.38 99 GLU A C 1
ATOM 770 O O . GLU A 1 99 ? 121.813 79.011 113.103 1.00 31.46 99 GLU A O 1
ATOM 784 N N . GLN A 1 101 ? 119.414 77.832 110.882 1.00 33.07 101 GLN A N 1
ATOM 785 C CA . GLN A 1 101 ? 118.015 77.704 111.224 1.00 34.27 101 GLN A CA 1
ATOM 786 C C . GLN A 1 101 ? 117.774 78.295 112.613 1.00 34.93 101 GLN A C 1
ATOM 787 O O . GLN A 1 101 ? 116.849 79.069 112.841 1.00 34.09 101 GLN A O 1
ATOM 793 N N . GLY A 1 102 ? 118.613 77.891 113.552 1.00 34.60 102 GLY A N 1
ATOM 794 C CA . GLY A 1 102 ? 118.544 78.325 114.932 1.00 32.36 102 GLY A CA 1
ATOM 795 C C . GLY A 1 102 ? 118.565 79.828 115.068 1.00 32.93 102 GLY A C 1
ATOM 796 O O . GLY A 1 102 ? 117.730 80.389 115.781 1.00 32.12 102 GLY A O 1
ATOM 797 N N . THR A 1 103 ? 119.437 80.508 114.314 1.00 31.75 103 THR A N 1
ATOM 798 C CA . THR A 1 103 ? 119.534 81.953 114.400 1.00 32.57 103 THR A CA 1
ATOM 799 C C . THR A 1 103 ? 118.395 82.646 113.671 1.00 31.42 103 THR A C 1
ATOM 800 O O . THR A 1 103 ? 118.023 83.774 113.993 1.00 30.59 103 THR A O 1
ATOM 804 N N . SER A 1 104 ? 117.864 81.985 112.657 1.00 30.65 104 SER A N 1
ATOM 805 C CA . SER A 1 104 ? 116.716 82.516 111.917 1.00 31.01 104 SER A CA 1
ATOM 806 C C . SER A 1 104 ? 115.477 82.511 112.840 1.00 28.48 104 SER A C 1
ATOM 807 O O . SER A 1 104 ? 114.705 83.443 112.828 1.00 29.56 104 SER A O 1
ATOM 810 N N . VAL A 1 105 ? 115.319 81.456 113.609 1.00 26.70 105 VAL A N 1
ATOM 811 C CA . VAL A 1 105 ? 114.208 81.330 114.532 1.00 28.60 105 VAL A CA 1
ATOM 812 C C . VAL A 1 105 ? 114.360 82.361 115.655 1.00 29.69 105 VAL A C 1
ATOM 813 O O . VAL A 1 105 ? 113.473 83.183 115.894 1.00 27.65 105 VAL A O 1
ATOM 817 N N . ASN A 1 106 ? 115.567 82.383 116.268 1.00 27.51 106 ASN A N 1
ATOM 818 C CA . ASN A 1 106 ? 115.801 83.348 117.323 1.00 25.21 106 ASN A CA 1
ATOM 819 C C . ASN A 1 106 ? 115.612 84.773 116.855 1.00 24.97 106 ASN A C 1
ATOM 820 O O . ASN A 1 106 ? 115.138 85.609 117.656 1.00 22.79 106 ASN A O 1
ATOM 825 N N . ARG A 1 107 ? 115.965 85.089 115.605 1.00 23.81 107 ARG A N 1
ATOM 826 C CA . ARG A 1 107 ? 115.819 86.446 115.117 1.00 26.47 107 ARG A CA 1
ATOM 827 C C . ARG A 1 107 ? 114.338 86.840 115.055 1.00 24.99 107 ARG A C 1
ATOM 828 O O . ARG A 1 107 ? 113.961 87.989 115.345 1.00 23.61 107 ARG A O 1
ATOM 836 N N . VAL A 1 108 ? 113.477 85.916 114.679 1.00 24.44 108 VAL A N 1
ATOM 837 C CA . VAL A 1 108 ? 112.037 86.228 114.679 1.00 25.96 108 VAL A CA 1
ATOM 838 C C . VAL A 1 108 ? 111.528 86.395 116.105 1.00 25.87 108 VAL A C 1
ATOM 839 O O . VAL A 1 108 ? 110.851 87.386 116.403 1.00 23.35 108 VAL A O 1
ATOM 843 N N . LEU A 1 109 ? 111.906 85.523 117.039 1.00 23.96 109 LEU A N 1
ATOM 844 C CA . LEU A 1 109 ? 111.431 85.634 118.415 1.00 24.96 109 LEU A CA 1
ATOM 845 C C . LEU A 1 109 ? 111.917 86.851 119.152 1.00 25.65 109 LEU A C 1
ATOM 846 O O . LEU A 1 109 ? 111.214 87.372 120.046 1.00 25.32 109 LEU A O 1
ATOM 851 N N . ASP A 1 110 ? 113.128 87.321 118.837 1.00 23.78 110 ASP A N 1
ATOM 852 C CA . ASP A 1 110 ? 113.648 88.508 119.523 1.00 24.67 110 ASP A CA 1
ATOM 853 C C . ASP A 1 110 ? 114.768 89.072 118.664 1.00 27.25 110 ASP A C 1
ATOM 854 O O . ASP A 1 110 ? 115.953 88.690 118.760 1.00 24.92 110 ASP A O 1
ATOM 859 N N . GLU A 1 111 ? 114.395 90.044 117.839 1.00 26.89 111 GLU A N 1
ATOM 860 C CA . GLU A 1 111 ? 115.406 90.600 116.939 1.00 30.63 111 GLU A CA 1
ATOM 861 C C . GLU A 1 111 ? 116.313 91.587 117.601 1.00 28.48 111 GLU A C 1
ATOM 862 O O . GLU A 1 111 ? 117.293 92.033 117.007 1.00 28.26 111 GLU A O 1
ATOM 868 N N . SER A 1 112 ? 116.053 91.952 118.857 1.00 27.71 112 SER A N 1
ATOM 869 C CA . SER A 1 112 ? 116.974 92.839 119.549 1.00 27.16 112 SER A CA 1
ATOM 870 C C . SER A 1 112 ? 118.164 92.030 120.101 1.00 25.72 112 SER A C 1
ATOM 871 O O . SER A 1 112 ? 119.075 92.639 120.661 1.00 26.25 112 SER A O 1
ATOM 874 N N . ILE A 1 113 ? 118.118 90.703 120.085 1.00 23.39 113 ILE A N 1
ATOM 875 C CA . ILE A 1 113 ? 119.242 89.890 120.577 1.00 22.71 113 ILE A CA 1
ATOM 876 C C . ILE A 1 113 ? 119.957 89.280 119.367 1.00 23.30 113 ILE A C 1
ATOM 877 O O . ILE A 1 113 ? 119.325 88.625 118.538 1.00 23.34 113 ILE A O 1
ATOM 882 N N . GLU A 1 114 ? 121.232 89.568 119.203 1.00 21.71 114 GLU A N 1
ATOM 883 C CA . GLU A 1 114 ? 122.000 89.122 118.045 1.00 22.10 114 GLU A CA 1
ATOM 884 C C . GLU A 1 114 ? 122.771 87.825 118.264 1.00 23.07 114 GLU A C 1
ATOM 885 O O . GLU A 1 114 ? 123.114 87.476 119.393 1.00 21.67 114 GLU A O 1
ATOM 891 N N . THR A 1 115 ? 122.930 87.018 117.206 1.00 21.83 115 THR A N 1
ATOM 892 C CA . THR A 1 115 ? 123.725 85.805 117.352 1.00 21.49 115 THR A CA 1
ATOM 893 C C . THR A 1 115 ? 125.076 86.066 116.646 1.00 20.09 115 THR A C 1
ATOM 894 O O . THR A 1 115 ? 125.127 86.427 115.465 1.00 20.40 115 THR A O 1
ATOM 898 N N . PHE A 1 116 ? 126.141 85.945 117.395 1.00 18.36 116 PHE A N 1
ATOM 899 C CA . PHE A 1 116 ? 127.486 86.120 116.892 1.00 18.28 116 PHE A CA 1
ATOM 900 C C . PHE A 1 116 ? 128.208 84.765 116.841 1.00 18.65 116 PHE A C 1
ATOM 901 O O . PHE A 1 116 ? 128.237 83.977 117.792 1.00 17.93 116 PHE A O 1
ATOM 909 N N . PHE A 1 117 ? 128.854 84.526 115.700 1.00 18.42 117 PHE A N 1
ATOM 910 C CA . PHE A 1 117 ? 129.608 83.291 115.554 1.00 18.23 117 PHE A CA 1
ATOM 911 C C . PHE A 1 117 ? 131.106 83.619 115.563 1.00 20.28 117 PHE A C 1
ATOM 912 O O . PHE A 1 117 ? 131.522 84.604 114.957 1.00 17.92 117 PHE A O 1
ATOM 936 N N . ALA A 1 120 ? 136.360 78.691 115.095 1.0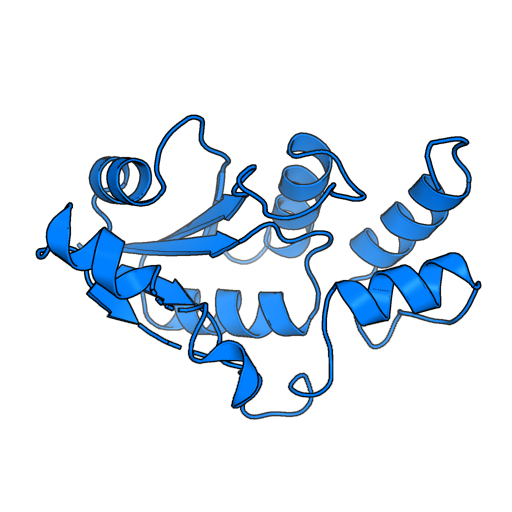0 24.21 120 ALA A N 1
ATOM 937 C CA . ALA A 1 120 ? 137.375 77.909 115.853 1.00 27.73 120 ALA A CA 1
ATOM 938 C C . ALA A 1 120 ? 138.581 77.990 114.871 1.00 30.09 120 ALA A C 1
ATOM 939 O O . ALA A 1 120 ? 138.557 77.343 113.811 1.00 31.47 120 ALA A O 1
ATOM 941 N N . ASN A 1 121 ? 139.401 78.983 115.067 1.00 32.85 121 ASN A N 1
ATOM 942 C CA . ASN A 1 121 ? 140.479 79.304 114.150 1.00 36.20 121 ASN A CA 1
ATOM 943 C C . ASN A 1 121 ? 141.870 79.078 114.694 1.00 37.16 121 ASN A C 1
ATOM 944 O O . ASN A 1 121 ? 142.759 79.891 114.433 1.00 37.34 121 ASN A O 1
ATOM 949 N N . ASN A 1 122 ? 142.080 77.957 115.375 1.00 37.76 122 ASN A N 1
ATOM 950 C CA . ASN A 1 122 ? 143.371 77.627 115.944 1.00 38.24 122 ASN A CA 1
ATOM 951 C C . ASN A 1 122 ? 143.456 76.109 116.105 1.00 39.82 122 ASN A C 1
ATOM 952 O O . ASN A 1 122 ? 142.688 75.423 115.409 1.00 38.91 122 ASN A O 1
ATOM 957 N N . GLN A 1 123 ? 144.315 75.601 116.957 1.00 37.33 123 GLN A N 1
ATOM 958 C CA . GLN A 1 123 ? 144.558 74.208 117.165 1.00 39.26 123 GLN A CA 1
ATOM 959 C C . GLN A 1 123 ? 143.457 73.345 117.738 1.00 38.25 123 GLN A C 1
ATOM 960 O O . GLN A 1 123 ? 143.567 72.100 117.588 1.00 38.14 123 GLN A O 1
ATOM 966 N N . TYR A 1 124 ? 142.330 73.884 118.168 1.00 36.90 124 TYR A N 1
ATOM 967 C CA . TYR A 1 124 ? 141.226 73.082 118.647 1.00 38.38 124 TYR A CA 1
ATOM 968 C C . TYR A 1 124 ? 140.161 72.841 117.596 1.00 36.98 124 TYR A C 1
ATOM 969 O O . TYR A 1 124 ? 139.218 72.108 117.842 1.00 36.79 124 TYR A O 1
ATOM 978 N N . SER A 1 125 ? 140.331 73.387 116.400 1.00 37.40 125 SER A N 1
ATOM 979 C CA . SER A 1 125 ? 139.358 73.262 115.339 1.00 38.88 125 SER A CA 1
ATOM 980 C C . SER A 1 125 ? 138.997 71.843 114.954 1.00 39.70 125 SER A C 1
ATOM 981 O O . SER A 1 125 ? 137.843 71.601 114.539 1.00 38.19 125 SER A O 1
ATOM 984 N N . PHE A 1 126 ? 139.907 70.886 115.085 1.00 39.56 126 PHE A N 1
ATOM 985 C CA . PHE A 1 126 ? 139.642 69.504 114.748 1.00 41.33 126 PHE A CA 1
ATOM 986 C C . PHE A 1 126 ? 138.790 68.766 115.760 1.00 41.94 126 PHE A C 1
ATOM 987 O O . PHE A 1 126 ? 138.196 67.718 115.428 1.00 42.86 126 PHE A O 1
ATOM 995 N N . LEU A 1 127 ? 138.645 69.255 116.993 1.00 4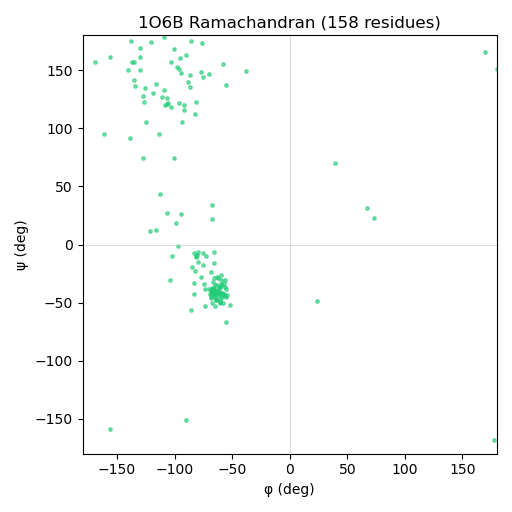1.22 127 LEU A N 1
ATOM 996 C CA . LEU A 1 127 ? 137.903 68.518 117.999 1.00 39.62 127 LEU A CA 1
ATOM 997 C C . LEU A 1 127 ? 136.425 68.760 118.123 1.00 37.94 127 LEU A C 1
ATOM 998 O O . LEU A 1 127 ? 135.918 69.807 117.731 1.00 40.78 127 LEU A O 1
ATOM 1000 N N . SER A 1 128 ? 135.732 67.834 118.787 1.00 34.19 128 SER A N 1
ATOM 1001 C CA . SER A 1 128 ? 134.340 67.856 119.102 1.00 30.63 128 SER A CA 1
ATOM 1002 C C . SER A 1 128 ? 134.047 66.958 120.326 1.00 30.44 128 SER A C 1
ATOM 1003 O O . SER A 1 128 ? 134.774 66.014 120.607 1.00 28.68 128 SER A O 1
ATOM 1006 N N . SER A 1 129 ? 132.902 67.175 120.946 1.00 29.32 129 SER A N 1
ATOM 1007 C CA . SER A 1 129 ? 132.439 66.429 122.070 1.00 29.20 129 SER A CA 1
ATOM 1008 C C . SER A 1 129 ? 132.270 64.955 121.668 1.00 29.62 129 SER A C 1
ATOM 1009 O O . SER A 1 129 ? 132.606 64.056 122.437 1.00 27.23 129 SER A O 1
ATOM 1012 N N . SER A 1 130 ? 131.757 64.765 120.447 1.00 27.42 130 SER A N 1
ATOM 1013 C CA . SER A 1 130 ? 131.567 63.437 119.918 1.00 28.07 130 SER A CA 1
ATOM 1014 C C . SER A 1 130 ? 132.884 62.687 119.825 1.00 26.59 130 SER A C 1
ATOM 1015 O O . SER A 1 130 ? 132.895 61.547 120.264 1.00 28.43 130 SER A O 1
ATOM 1018 N N . ILE A 1 131 ? 133.905 63.293 119.227 1.00 26.35 131 ILE A N 1
ATOM 1019 C CA . ILE A 1 131 ? 135.210 62.629 119.156 1.00 25.05 131 ILE A CA 1
ATOM 1020 C C . ILE A 1 131 ? 135.698 62.318 120.585 1.00 25.78 131 ILE A C 1
ATOM 1021 O O . ILE A 1 131 ? 136.218 61.230 120.826 1.00 24.65 131 ILE A O 1
ATOM 1026 N N . VAL A 1 132 ? 135.555 63.247 121.544 1.00 25.08 132 VAL A N 1
ATOM 1027 C CA . VAL A 1 132 ? 136.045 62.929 122.879 1.00 25.77 132 VAL A CA 1
ATOM 1028 C C . VAL A 1 132 ? 135.293 61.785 123.520 1.00 25.37 132 VAL A C 1
ATOM 1029 O O . VAL A 1 132 ? 135.944 60.864 124.052 1.00 24.51 132 VAL A O 1
ATOM 1033 N N . LYS A 1 133 ? 133.971 61.722 123.400 1.00 25.54 133 LYS A N 1
ATOM 1034 C CA . LYS A 1 133 ? 133.202 60.635 123.994 1.00 26.91 133 LYS A CA 1
ATOM 1035 C C . LYS A 1 133 ? 133.551 59.290 123.396 1.00 27.17 133 LYS A C 1
ATOM 1036 O O . LYS A 1 133 ? 133.635 58.287 124.132 1.00 27.38 133 LYS A O 1
ATOM 1042 N N . GLU A 1 134 ? 133.752 59.219 122.090 1.00 26.74 134 GLU A N 1
ATOM 1043 C CA . GLU A 1 134 ? 134.109 57.962 121.437 1.00 27.78 134 GLU A CA 1
ATOM 1044 C C . GLU A 1 134 ? 135.489 57.503 121.935 1.00 25.75 134 GLU A C 1
ATOM 1045 O O . GLU A 1 134 ? 135.671 56.314 122.200 1.00 24.59 134 GLU A O 1
ATOM 1051 N N . VAL A 1 135 ? 136.457 58.407 121.832 1.00 23.40 135 VAL A N 1
ATOM 1052 C CA . VAL A 1 135 ? 137.817 58.068 122.283 1.00 26.32 135 VAL A CA 1
ATOM 1053 C C . VAL A 1 135 ? 137.733 57.526 123.722 1.00 26.33 135 VAL A C 1
ATOM 1054 O O . VAL A 1 135 ? 138.139 56.393 123.988 1.00 27.74 135 VAL A O 1
ATOM 1058 N N . ALA A 1 136 ? 137.100 58.253 124.618 1.00 25.99 136 ALA A N 1
ATOM 1059 C CA . ALA A 1 136 ? 136.956 57.864 126.007 1.00 26.79 136 ALA A CA 1
ATOM 1060 C C . ALA A 1 136 ? 136.289 56.511 126.162 1.00 27.28 136 ALA A C 1
ATOM 1061 O O . ALA A 1 136 ? 136.708 55.656 126.948 1.00 25.17 136 ALA A O 1
ATOM 1063 N N . ARG A 1 137 ? 135.216 56.298 125.393 1.00 26.53 137 ARG A N 1
ATOM 1064 C CA . ARG A 1 137 ? 134.501 55.019 125.476 1.00 25.26 137 ARG A CA 1
ATOM 1065 C C . ARG A 1 137 ? 135.403 53.847 125.139 1.00 25.13 137 ARG A C 1
ATOM 1066 O O . ARG A 1 137 ? 135.223 52.733 125.654 1.00 25.49 137 ARG A O 1
ATOM 1071 N N . TYR A 1 138 ? 136.351 54.014 124.227 1.00 22.79 138 TYR A N 1
ATOM 1072 C CA . TYR A 1 138 ? 137.249 52.977 123.816 1.00 24.24 138 TYR A CA 1
ATOM 1073 C C . TYR A 1 138 ? 138.611 53.012 124.461 1.00 24.12 138 TYR A C 1
ATOM 1074 O O . TYR A 1 138 ? 139.583 52.454 123.953 1.00 23.93 138 TYR A O 1
ATOM 1083 N N . ASP A 1 139 ? 138.734 53.728 125.584 1.00 24.14 139 ASP A N 1
ATOM 1084 C CA . ASP A 1 139 ? 139.956 53.746 126.375 1.00 23.73 139 ASP A CA 1
ATOM 1085 C C . ASP A 1 139 ? 141.110 54.499 125.802 1.00 24.29 139 ASP A C 1
ATOM 1086 O O . ASP A 1 139 ? 142.266 54.224 126.142 1.00 24.61 139 ASP A O 1
ATOM 1091 N N . GLY A 1 140 ? 140.860 55.470 124.899 1.00 23.71 140 GLY A N 1
ATOM 1092 C CA . GLY A 1 140 ? 141.958 56.237 124.345 1.00 21.55 140 GLY A CA 1
ATOM 1093 C C . GLY A 1 140 ? 142.237 57.398 125.309 1.00 24.02 140 GLY A C 1
ATOM 1094 O O . GLY A 1 140 ? 141.490 57.632 126.281 1.00 23.60 140 GLY A O 1
ATOM 1095 N N . SER A 1 141 ? 143.275 58.141 125.021 1.00 23.89 141 SER A N 1
ATOM 1096 C CA . SER A 1 141 ? 143.623 59.288 125.837 1.00 27.59 141 SER A CA 1
ATOM 1097 C C . SER A 1 141 ? 142.863 60.531 125.384 1.00 26.77 141 SER A C 1
ATOM 1098 O O . SER A 1 141 ? 142.859 60.776 124.179 1.00 28.37 141 SER A O 1
ATOM 1101 N N . VAL A 1 142 ? 142.306 61.311 126.282 1.00 27.69 142 VAL A N 1
ATOM 1102 C CA . VAL A 1 142 ? 141.611 62.545 125.929 1.00 24.09 142 VAL A CA 1
ATOM 1103 C C . VAL A 1 142 ? 142.266 63.734 126.624 1.00 23.94 142 VAL A C 1
ATOM 1104 O O . VAL A 1 142 ? 141.723 64.830 126.619 1.00 20.26 142 VAL A O 1
ATOM 1108 N N . SER A 1 143 ? 143.460 63.551 127.219 1.00 23.20 143 SER A N 1
ATOM 1109 C CA . SER A 1 143 ? 144.080 64.649 127.942 1.00 26.73 143 SER A CA 1
ATOM 1110 C C . SER A 1 143 ? 144.437 65.840 127.098 1.00 26.80 143 SER A C 1
ATOM 1111 O O . SER A 1 143 ? 144.501 66.949 127.630 1.00 25.48 143 SER A O 1
ATOM 1114 N N . GLU A 1 144 ? 144.714 65.668 125.792 1.00 26.59 144 GLU A N 1
ATOM 1115 C CA . GLU A 1 144 ? 144.987 66.849 124.982 1.00 28.73 144 GLU A CA 1
ATOM 1116 C C . GLU A 1 144 ? 143.685 67.541 124.556 1.00 27.56 144 GLU A C 1
ATOM 1117 O O . GLU A 1 144 ? 143.741 68.618 123.998 1.00 26.61 144 GLU A O 1
ATOM 1121 N N . PHE A 1 145 ? 142.518 66.925 124.795 1.00 26.43 145 PHE A N 1
ATOM 1122 C CA . PHE A 1 145 ? 141.271 67.475 124.329 1.00 25.44 145 PHE A CA 1
ATOM 1123 C C . PHE A 1 145 ? 140.392 68.145 125.355 1.00 25.32 145 PHE A C 1
ATOM 1124 O O . PHE A 1 145 ? 139.550 68.993 124.954 1.00 24.70 145 PHE A O 1
ATOM 1132 N N . VAL A 1 146 ? 140.422 67.708 126.613 1.00 22.14 146 VAL A N 1
ATOM 1133 C CA . VAL A 1 146 ? 139.563 68.248 127.641 1.00 22.35 146 VAL A CA 1
ATOM 1134 C C . VAL A 1 146 ? 140.343 68.504 128.945 1.00 23.33 146 VAL A C 1
ATOM 1135 O O . VAL A 1 146 ? 141.380 67.903 129.160 1.00 21.56 146 VAL A O 1
ATOM 1139 N N . PRO A 1 147 ? 139.832 69.383 129.775 1.00 22.78 147 PRO A N 1
ATOM 1140 C CA . PRO A 1 147 ? 140.410 69.640 131.078 1.00 24.63 147 PRO A CA 1
ATOM 1141 C C . PRO A 1 147 ? 140.457 68.351 131.902 1.00 25.17 147 PRO A C 1
ATOM 1142 O O . PRO A 1 147 ? 139.656 67.413 131.726 1.00 24.30 147 PRO A O 1
ATOM 1146 N N . PRO A 1 148 ? 141.383 68.291 132.862 1.00 24.45 148 PRO A N 1
ATOM 1147 C CA . PRO A 1 148 ? 141.561 67.121 133.713 1.00 24.00 148 PRO A CA 1
ATOM 1148 C C . PRO A 1 148 ? 140.296 66.713 134.427 1.00 22.18 148 PRO A C 1
ATOM 1149 O O . PRO A 1 148 ? 140.005 65.522 134.519 1.00 22.25 148 PRO A O 1
ATOM 1153 N N . GLU A 1 149 ? 139.493 67.658 134.891 1.00 22.38 149 GLU A N 1
ATOM 1154 C CA . GLU A 1 149 ? 138.229 67.340 135.533 1.00 23.78 149 GLU A CA 1
ATOM 1155 C C . GLU A 1 149 ? 137.291 66.603 134.575 1.00 22.61 149 GLU A C 1
ATOM 1156 O O . GLU A 1 149 ? 136.510 65.769 135.031 1.00 23.46 149 GLU A O 1
ATOM 1162 N N . VAL A 1 150 ? 137.294 66.973 133.285 1.00 22.78 150 VAL A N 1
ATOM 1163 C CA . VAL A 1 150 ? 136.381 66.286 132.336 1.00 20.12 150 VAL A CA 1
ATOM 1164 C C . VAL A 1 150 ? 136.888 64.904 132.042 1.00 18.95 150 VAL A C 1
ATOM 1165 O O . VAL A 1 150 ? 136.158 63.934 131.903 1.00 19.24 150 VAL A O 1
ATOM 1169 N N . GLU A 1 151 ? 138.219 64.777 131.925 1.00 20.33 151 GLU A N 1
ATOM 1170 C CA . GLU A 1 151 ? 138.815 63.456 131.686 1.00 21.71 151 GLU A CA 1
ATOM 1171 C C . GLU A 1 151 ? 138.409 62.480 132.805 1.00 23.04 151 GLU A C 1
ATOM 1172 O O . GLU A 1 151 ? 138.021 61.350 132.543 1.00 22.30 151 GLU A O 1
ATOM 1178 N N . LEU A 1 152 ? 138.436 62.957 134.058 1.00 23.01 152 LEU A N 1
ATOM 1179 C CA . LEU A 1 152 ? 138.055 62.112 135.192 1.00 24.06 152 LEU A CA 1
ATOM 1180 C C . LEU A 1 152 ? 136.574 61.810 135.170 1.00 23.95 152 LEU A C 1
ATOM 1181 O O . LEU A 1 152 ? 136.127 60.674 135.367 1.00 24.83 152 LEU A O 1
ATOM 1186 N N . ALA A 1 153 ? 135.723 62.808 134.871 1.00 22.61 153 ALA A N 1
ATOM 1187 C CA . ALA A 1 153 ? 134.286 62.529 134.808 1.00 22.32 153 ALA A CA 1
ATOM 1188 C C . ALA A 1 153 ? 133.974 61.481 133.738 1.00 23.15 153 ALA A C 1
ATOM 1189 O O . ALA A 1 153 ? 133.082 60.649 133.919 1.00 21.51 153 ALA A O 1
ATOM 1191 N N . LEU A 1 154 ? 134.683 61.492 132.601 1.00 22.92 154 LEU A N 1
ATOM 1192 C CA . LEU A 1 154 ? 134.472 60.460 131.585 1.00 23.51 154 LEU A CA 1
ATOM 1193 C C . LEU A 1 154 ? 134.886 59.079 132.082 1.00 22.12 154 LEU A C 1
ATOM 1194 O O . LEU A 1 154 ? 134.226 58.076 131.774 1.00 20.56 154 LEU A O 1
ATOM 1199 N N . GLN A 1 155 ? 136.016 58.986 132.792 1.00 22.60 155 GLN A N 1
ATOM 1200 C CA . GLN A 1 155 ? 136.447 57.689 133.357 1.00 23.58 155 GLN A CA 1
ATOM 1201 C C . GLN A 1 155 ? 135.360 57.178 134.315 1.00 23.33 155 GLN A C 1
ATOM 1202 O O . GLN A 1 155 ? 135.017 55.991 134.324 1.00 24.33 155 GLN A O 1
ATOM 1208 N N . GLN A 1 156 ? 134.826 58.049 135.148 1.00 23.33 156 GLN A N 1
ATOM 1209 C CA . GLN A 1 156 ? 133.759 57.724 136.085 1.00 25.93 156 GLN A CA 1
ATOM 1210 C C . GLN A 1 156 ? 132.464 57.346 135.366 1.00 27.45 156 GLN A C 1
ATOM 1211 O O . GLN A 1 156 ? 131.776 56.387 135.723 1.00 26.77 156 GLN A O 1
ATOM 1217 N N . LYS A 1 157 ? 132.089 58.104 134.336 1.00 27.41 157 LYS A N 1
ATOM 1218 C CA . LYS A 1 157 ? 130.881 57.811 133.589 1.00 29.56 157 LYS A CA 1
ATOM 1219 C C . LYS A 1 157 ? 130.939 56.455 132.892 1.00 29.68 157 LYS A C 1
ATOM 1220 O O . LYS A 1 157 ? 129.992 55.671 132.978 1.00 28.64 157 LYS A O 1
ATOM 1226 N N . PHE A 1 158 ? 132.036 56.142 132.210 1.00 29.58 158 PHE A N 1
ATOM 1227 C CA . PHE A 1 158 ? 132.136 54.862 131.524 1.00 29.47 158 PHE A CA 1
ATOM 1228 C C . PHE A 1 158 ? 132.325 53.683 132.447 1.00 31.92 158 PHE A C 1
ATOM 1229 O O . PHE A 1 158 ? 132.193 52.530 132.015 1.00 30.84 158 PHE A O 1
ATOM 1237 N N . ARG A 1 159 ? 132.589 53.907 133.740 1.00 31.80 159 ARG A N 1
ATOM 1238 C CA . ARG A 1 159 ? 132.657 52.797 134.681 1.00 34.17 159 ARG A CA 1
ATOM 1239 C C . ARG A 1 159 ? 131.224 52.494 135.149 1.00 36.89 159 ARG A C 1
ATOM 1240 O O . ARG A 1 159 ? 130.955 51.419 135.652 1.00 36.95 159 ARG A O 1
ATOM 1248 N N . GLN A 1 160 ? 130.304 53.460 134.973 1.00 39.72 160 GLN A N 1
ATOM 1249 C CA . GLN A 1 160 ? 128.939 53.154 135.429 1.00 43.47 160 GLN A CA 1
ATOM 1250 C C . GLN A 1 160 ? 128.166 52.442 134.341 1.00 45.51 160 GLN A C 1
ATOM 1251 O O . GLN A 1 160 ? 128.462 52.508 133.137 1.00 47.12 160 GLN A O 1
ATOM 1255 N N . GLY A 1 161 ? 127.281 51.531 134.762 0.50 47.21 161 GLY A N 1
ATOM 1256 C CA . GLY A 1 161 ? 126.498 50.790 133.741 0.50 49.47 161 GLY A CA 1
ATOM 1257 C C . GLY A 1 161 ? 125.394 51.723 133.242 0.50 50.68 161 GLY A C 1
ATOM 1258 O O . GLY A 1 161 ? 124.920 52.561 134.018 0.50 50.74 161 GLY A O 1
ATOM 1259 N N . GLY A 1 162 ? 124.991 51.612 131.986 0.5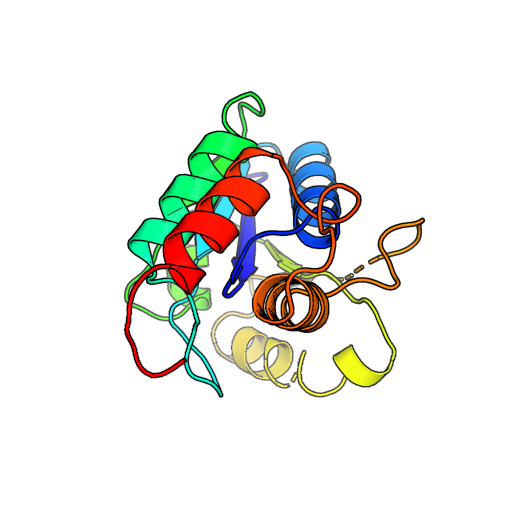0 52.57 162 GLY A N 1
ATOM 1260 C CA . GLY A 1 162 ? 123.930 52.506 131.487 0.50 54.95 162 GLY A CA 1
ATOM 1261 C C . GLY A 1 162 ? 123.676 52.244 130.009 0.50 56.62 162 GLY A C 1
ATOM 1262 O O . GLY A 1 162 ? 124.165 51.245 129.475 0.50 56.54 162 GLY A O 1
ATOM 1263 N N . SER A 1 163 ? 122.923 53.125 129.355 0.50 58.19 163 SER A N 1
ATOM 1264 C CA . SER A 1 163 ? 122.634 52.931 127.935 0.50 59.91 163 SER A CA 1
ATOM 1265 C C . SER A 1 163 ? 123.891 53.079 127.088 0.50 60.73 163 SER A C 1
ATOM 1266 O O . SER A 1 163 ? 123.820 53.312 125.882 0.50 60.62 163 SER A O 1
ATOM 1269 N N . HIS A 1 164 ? 125.052 52.904 127.721 0.50 61.45 164 HIS A N 1
ATOM 1270 C CA . HIS A 1 164 ? 126.331 52.993 127.028 0.50 61.36 164 HIS A CA 1
ATOM 1271 C C . HIS A 1 164 ? 127.211 51.789 127.348 0.50 62.05 164 HIS A C 1
ATOM 1272 O O . HIS A 1 164 ? 127.353 51.399 128.505 0.50 62.78 164 HIS A O 1
#

Sequence (160 aa):
ASIAVCPGSFDPVTYGHLDIIKRGAHIFEQVYVCVLNNSSKKPLFSVEERCELLREVTKDIPNITVETSQGLLIDYARRKNAKAILRGLRAVSDFEYEQGTSVNRVLDESIETFFANNQYSFLSSSIVKEVARYDGSVSEFVPPEVELALQQKFRQGGSH

B-factor: mean 34.17, std 11.83, range [14.74, 108.66]